Protein AF-A0A075FQ45-F1 (afdb_monomer_lite)

Radius of gyration: 20.82 Å; chains: 1; bounding box: 44×38×54 Å

InterPro domains:
  IPR035985 Ubiquitin-activating enzyme-like [SSF69572] (4-114)

Organism: NCBI:txid1455914

Foldseek 3Di:
DCPPDDVVPDDFCQGPNDDVVVCVVVVVLVVVQVVCVVVPHHRPCNQWDWDADPVVRDTDIDGHDDDQLDCPPHVNPDDPDPDDQKDKDWDSDAPVNWIKIKIDGPDFDADPPVQLVVLCVVVVWDWPDDDPQWTWIDDPQWIWIAGRRLIIMITRDPDPVSRVVNSCSSSVHD

pLDDT: mean 87.6, std 10.04, range [47.09, 97.94]

Secondary structure (DSSP, 8-state):
--TT--GGGSPPHHHH---HHHHHHHHHHHHHHHHHHHTTPPPTTTTEEEEEETTTTEEEEEE----TT-TTTSSPPPP-----SEEEEEEEEEETTEEEEEEEESS-----HHHHHHHHHHTTPEEEEEETTEEEEE-SS-EEEEETTS-EEEES-SSHHHHHHHHHHHHT--

Sequence (174 aa):
MFPALDEDLMPTCSLEGVHPSILSVVGGIEVHEAVDILIGKTPKSSEKFLSIDLENLEFSSVRTFKQDECSVCGTGKKNEVPKQELILEELCGRNKGKRTFSITPTYNVELNVDTVTSVAKEKGFLVENQGDLGLSMRTNDLSVSFMKRGSAVVVGPKDESEAISLYKTLLSVS

Structure (mmCIF, N/CA/C/O backbone):
data_AF-A0A075FQ45-F1
#
_entry.id   AF-A0A075FQ45-F1
#
loop_
_atom_site.group_PDB
_atom_site.id
_atom_site.type_symbol
_atom_site.label_atom_id
_atom_site.label_alt_id
_atom_site.label_comp_id
_atom_site.label_asym_id
_atom_site.label_entity_id
_atom_site.label_seq_id
_atom_site.pdbx_PDB_ins_code
_atom_site.Cartn_x
_atom_site.Cartn_y
_atom_site.Cartn_z
_atom_site.occupancy
_atom_site.B_iso_or_equiv
_atom_site.auth_seq_id
_atom_site.auth_comp_id
_atom_site.auth_asym_id
_atom_site.auth_atom_id
_atom_site.pdbx_PDB_model_num
ATOM 1 N N . MET A 1 1 ? -3.634 16.409 13.478 1.00 56.47 1 MET A N 1
ATOM 2 C CA . MET A 1 1 ? -3.046 15.589 14.557 1.00 56.47 1 MET A CA 1
ATOM 3 C C . MET A 1 1 ? -1.654 15.252 14.051 1.00 56.47 1 MET A C 1
ATOM 5 O O . MET A 1 1 ? -1.592 14.545 13.065 1.00 56.47 1 MET A O 1
ATOM 9 N N . PHE A 1 2 ? -0.609 15.895 14.588 1.00 60.81 2 PHE A N 1
ATOM 10 C CA . PHE A 1 2 ? 0.764 15.989 14.036 1.00 60.81 2 PHE A CA 1
ATOM 11 C C . PHE A 1 2 ? 0.994 16.979 12.867 1.00 60.81 2 PHE A C 1
ATOM 13 O O . PHE A 1 2 ? 1.300 16.586 11.749 1.00 60.81 2 PHE A O 1
ATOM 20 N N . PRO A 1 3 ? 0.879 18.295 13.110 1.00 53.03 3 PRO A N 1
ATOM 21 C CA . PRO A 1 3 ? 1.051 19.324 12.076 1.00 53.03 3 PRO A CA 1
ATOM 22 C C . PRO A 1 3 ? 2.501 19.542 11.594 1.00 53.03 3 PRO A C 1
ATOM 24 O O . PRO A 1 3 ? 2.708 20.342 10.691 1.00 53.03 3 PRO A O 1
ATOM 27 N N . ALA A 1 4 ? 3.488 18.878 12.202 1.00 65.50 4 ALA A N 1
ATOM 28 C CA . ALA A 1 4 ? 4.916 19.044 11.909 1.00 65.50 4 ALA A CA 1
ATOM 29 C C . ALA A 1 4 ? 5.627 17.708 11.621 1.00 65.50 4 ALA A C 1
ATOM 31 O O . ALA A 1 4 ? 6.846 17.626 11.745 1.00 65.50 4 ALA A O 1
ATOM 32 N N . LEU A 1 5 ? 4.869 16.650 11.304 1.00 64.56 5 LEU A N 1
ATOM 33 C CA . LEU A 1 5 ? 5.461 15.402 10.830 1.00 64.56 5 LEU A CA 1
ATOM 34 C C . LEU A 1 5 ? 5.960 15.611 9.403 1.00 64.56 5 LEU A C 1
ATOM 36 O O . LEU A 1 5 ? 5.172 15.894 8.504 1.00 64.56 5 LEU A O 1
ATOM 40 N N . ASP A 1 6 ? 7.267 15.480 9.238 1.00 71.25 6 ASP A N 1
ATOM 41 C CA . ASP A 1 6 ? 7.916 15.359 7.943 1.00 71.25 6 ASP A CA 1
ATOM 42 C C . ASP A 1 6 ? 8.141 13.867 7.686 1.00 71.25 6 ASP A C 1
ATOM 44 O O . ASP A 1 6 ? 8.931 13.224 8.385 1.00 71.25 6 ASP A O 1
ATOM 48 N N . GLU A 1 7 ? 7.385 13.298 6.746 1.00 64.31 7 GLU A N 1
ATOM 49 C CA . GLU A 1 7 ? 7.463 11.867 6.443 1.00 64.31 7 GLU A CA 1
ATOM 50 C C . GLU A 1 7 ? 8.841 11.459 5.917 1.00 64.31 7 GLU A C 1
ATOM 52 O O . GLU A 1 7 ? 9.278 10.338 6.182 1.00 64.31 7 GLU A O 1
ATOM 57 N N . ASP A 1 8 ? 9.570 12.378 5.275 1.00 66.38 8 ASP A N 1
ATOM 58 C CA . ASP A 1 8 ? 10.906 12.111 4.737 1.00 66.38 8 ASP A CA 1
ATOM 59 C C . ASP A 1 8 ? 11.958 11.940 5.844 1.00 66.38 8 ASP A C 1
ATOM 61 O O . ASP A 1 8 ? 13.003 11.318 5.633 1.00 66.38 8 ASP A O 1
ATOM 65 N N . LEU A 1 9 ? 11.685 12.470 7.042 1.00 71.00 9 LEU A N 1
ATOM 66 C CA . LEU A 1 9 ? 12.549 12.341 8.217 1.00 71.00 9 LEU A CA 1
ATOM 67 C C . LEU A 1 9 ? 12.198 11.129 9.087 1.00 71.00 9 LEU A C 1
ATOM 69 O O . LEU A 1 9 ? 12.939 10.817 10.025 1.00 71.00 9 LEU A O 1
ATOM 73 N N . MET A 1 10 ? 11.084 10.446 8.812 1.00 73.12 10 MET A N 1
ATOM 74 C CA . MET A 1 10 ? 10.675 9.295 9.606 1.00 73.12 10 MET A CA 1
ATOM 75 C C . MET A 1 10 ? 11.466 8.034 9.224 1.00 73.12 10 MET A C 1
ATOM 77 O O . MET A 1 10 ? 11.669 7.747 8.040 1.00 73.12 10 MET A O 1
ATOM 81 N N . PRO A 1 11 ? 11.887 7.219 10.208 1.00 70.38 11 PRO A N 1
ATOM 82 C CA . PRO A 1 11 ? 12.488 5.926 9.924 1.00 70.38 11 PRO A CA 1
ATOM 83 C C . PRO A 1 11 ? 11.509 5.032 9.154 1.00 70.38 11 PRO A C 1
ATOM 85 O O . PRO A 1 11 ? 10.358 4.851 9.551 1.00 70.38 11 PRO A O 1
ATOM 88 N N . THR A 1 12 ? 11.957 4.449 8.043 1.00 70.50 12 THR A N 1
ATOM 89 C CA . THR A 1 12 ? 11.101 3.552 7.254 1.00 70.50 12 THR A CA 1
ATOM 90 C C . THR A 1 12 ? 11.063 2.153 7.862 1.00 70.50 12 THR A C 1
ATOM 92 O O . THR A 1 12 ? 12.053 1.677 8.422 1.00 70.50 12 THR A O 1
ATOM 95 N N . CYS A 1 13 ? 9.964 1.427 7.641 1.00 69.75 13 CYS A N 1
ATOM 96 C CA . CYS A 1 13 ? 9.867 0.008 8.001 1.00 69.75 13 CYS A CA 1
ATOM 97 C C . CYS A 1 13 ? 10.969 -0.857 7.357 1.00 69.75 13 CYS A C 1
ATOM 99 O O . CYS A 1 13 ? 11.288 -1.927 7.866 1.00 69.75 13 CYS A O 1
ATOM 101 N N . SER A 1 14 ? 11.578 -0.401 6.255 1.00 65.00 14 SER A N 1
ATOM 102 C CA . SER A 1 14 ? 12.706 -1.088 5.617 1.00 65.00 14 SER A CA 1
ATOM 103 C C . SER A 1 14 ? 14.037 -0.935 6.368 1.00 65.00 14 SER A C 1
ATOM 105 O O . SER A 1 14 ? 14.939 -1.739 6.144 1.00 65.00 14 SER A O 1
ATOM 107 N N . LEU A 1 15 ? 14.151 0.067 7.249 1.00 69.50 15 LEU A N 1
ATOM 108 C CA . LEU A 1 15 ? 15.323 0.316 8.095 1.00 69.50 15 LEU A CA 1
ATOM 109 C C . LEU A 1 15 ? 15.125 -0.240 9.510 1.00 69.50 15 LEU A C 1
ATOM 111 O O . LEU A 1 15 ? 15.953 -1.017 9.973 1.00 69.50 15 LEU A O 1
ATOM 115 N N . GLU A 1 16 ? 14.016 0.114 10.162 1.00 79.50 16 GLU A N 1
ATOM 116 C CA . GLU A 1 16 ? 13.756 -0.238 11.572 1.00 79.50 16 GLU A CA 1
ATOM 117 C C . GLU A 1 16 ? 12.986 -1.558 11.740 1.00 79.50 16 GLU A C 1
ATOM 119 O O . GLU A 1 16 ? 12.925 -2.130 12.828 1.00 79.50 16 GLU A O 1
ATOM 124 N N . GLY A 1 17 ? 12.389 -2.073 10.661 1.00 78.38 17 GLY A N 1
ATOM 125 C CA . GLY A 1 17 ? 11.485 -3.216 10.723 1.00 78.38 17 GLY A CA 1
ATOM 126 C C . GLY A 1 17 ? 10.110 -2.864 11.298 1.00 78.38 17 GLY A C 1
ATOM 127 O O . GLY A 1 17 ? 9.755 -1.705 11.501 1.00 78.38 17 GLY A O 1
ATOM 128 N N . VAL A 1 18 ? 9.300 -3.897 11.529 1.00 84.38 18 VAL A N 1
ATOM 129 C CA . VAL A 1 18 ? 8.000 -3.799 12.209 1.00 84.38 18 VAL A CA 1
ATOM 130 C C . VAL A 1 18 ? 7.986 -4.841 13.315 1.00 84.38 18 VAL A C 1
ATOM 132 O O . VAL A 1 18 ? 8.308 -6.004 13.064 1.00 84.38 18 VAL A O 1
ATOM 135 N N . HIS A 1 19 ? 7.601 -4.450 14.531 1.00 88.94 19 HIS A N 1
ATOM 136 C CA . HIS A 1 19 ? 7.525 -5.385 15.649 1.00 88.94 19 HIS A CA 1
ATOM 137 C C . HIS A 1 19 ? 6.432 -6.443 15.387 1.00 88.94 19 HIS A C 1
ATOM 139 O O . HIS A 1 19 ? 5.255 -6.086 15.356 1.00 88.94 19 HIS A O 1
ATOM 145 N N . PRO A 1 20 ? 6.749 -7.746 15.238 1.00 89.56 20 PRO A N 1
ATOM 146 C CA . PRO A 1 20 ? 5.787 -8.729 14.721 1.00 89.56 20 PRO A CA 1
ATOM 147 C C . PRO A 1 20 ? 4.497 -8.874 15.539 1.00 89.56 20 PRO A C 1
ATOM 149 O O . PRO A 1 20 ? 3.448 -9.199 14.983 1.00 89.56 20 PRO A O 1
ATOM 152 N N . SER A 1 21 ? 4.541 -8.611 16.851 1.00 92.12 21 SER A N 1
ATOM 153 C CA . SER A 1 21 ? 3.346 -8.703 17.701 1.00 92.12 21 SER A CA 1
ATOM 154 C C . SER A 1 21 ? 2.269 -7.677 17.340 1.00 92.12 21 SER A C 1
ATOM 156 O O . SER A 1 21 ? 1.088 -7.996 17.489 1.00 92.12 21 SER A O 1
ATOM 158 N N . ILE A 1 22 ? 2.634 -6.490 16.821 1.00 92.81 22 ILE A N 1
ATOM 159 C CA . ILE A 1 22 ? 1.648 -5.443 16.508 1.00 92.81 22 ILE A CA 1
ATOM 160 C C . ILE A 1 22 ? 0.661 -5.922 15.448 1.00 92.81 22 ILE A C 1
ATOM 162 O O . ILE A 1 22 ? -0.525 -5.627 15.537 1.00 92.81 22 ILE A O 1
ATOM 166 N N . LEU A 1 23 ? 1.132 -6.741 14.502 1.00 90.81 23 LEU A N 1
ATOM 167 C CA . LEU A 1 23 ? 0.315 -7.287 13.423 1.00 90.81 23 LEU A CA 1
ATOM 168 C C . LEU A 1 23 ? -0.809 -8.172 13.969 1.00 90.81 23 LEU A C 1
ATOM 170 O O . LEU A 1 23 ? -1.951 -8.069 13.532 1.00 90.81 23 LEU A O 1
ATOM 174 N N . SER A 1 24 ? -0.495 -9.019 14.954 1.00 94.31 24 SER A N 1
ATOM 175 C CA . SER A 1 24 ? -1.487 -9.909 15.570 1.00 94.31 24 SER A CA 1
ATOM 176 C C . SER A 1 24 ? -2.461 -9.147 16.468 1.00 94.31 24 SER A C 1
ATOM 178 O O . SER A 1 24 ? -3.650 -9.457 16.482 1.00 94.31 24 SER A O 1
ATOM 180 N N . VAL A 1 25 ? -1.971 -8.139 17.197 1.00 94.69 25 VAL A N 1
ATOM 181 C CA . VAL A 1 25 ? -2.801 -7.298 18.073 1.00 94.69 25 VAL A CA 1
ATOM 182 C C . VAL A 1 25 ? -3.787 -6.470 17.251 1.00 94.69 25 VAL A C 1
ATOM 184 O O . VAL A 1 25 ? -4.990 -6.544 17.493 1.00 94.69 25 VAL A O 1
ATOM 187 N N . VAL A 1 26 ? -3.295 -5.723 16.259 1.00 95.19 26 VAL A N 1
ATOM 188 C CA . VAL A 1 26 ? -4.128 -4.873 15.396 1.00 95.19 26 VAL A CA 1
ATOM 189 C C . VAL A 1 26 ? -5.093 -5.728 14.581 1.00 95.19 26 VAL A C 1
ATOM 191 O O . VAL A 1 26 ? -6.296 -5.487 14.632 1.00 95.19 26 VAL A O 1
ATOM 194 N N . GLY A 1 27 ? -4.605 -6.792 13.933 1.00 96.19 27 GLY A N 1
ATOM 195 C CA . GLY A 1 27 ? -5.458 -7.674 13.136 1.00 96.19 27 GLY A CA 1
ATOM 196 C C . GLY A 1 27 ? -6.565 -8.342 13.959 1.00 96.19 27 GLY A C 1
ATOM 197 O O . GLY A 1 27 ? -7.704 -8.436 13.508 1.00 96.19 27 GLY A O 1
ATOM 198 N N . GLY A 1 28 ? -6.278 -8.757 15.198 1.00 96.75 28 GLY A N 1
ATOM 199 C CA . GLY A 1 28 ? -7.296 -9.304 16.099 1.00 96.75 28 GLY A CA 1
ATOM 200 C C . GLY A 1 28 ? -8.386 -8.289 16.466 1.00 96.75 28 GLY A C 1
ATOM 201 O O . GLY A 1 28 ? -9.567 -8.643 16.506 1.00 96.75 28 GLY A O 1
ATOM 202 N N . ILE A 1 29 ? -8.007 -7.028 16.696 1.00 95.44 29 ILE A N 1
ATOM 203 C CA . ILE A 1 29 ? -8.947 -5.935 16.985 1.00 95.44 29 ILE A CA 1
ATOM 204 C C . ILE A 1 29 ? -9.813 -5.636 15.758 1.00 95.44 29 ILE A C 1
ATOM 206 O O . ILE A 1 29 ? -11.035 -5.588 15.881 1.00 95.44 29 ILE A O 1
ATOM 210 N N . GLU A 1 30 ? -9.214 -5.505 14.574 1.00 95.94 30 GLU A N 1
ATOM 211 C CA . GLU A 1 30 ? -9.941 -5.250 13.323 1.00 95.94 30 GLU A CA 1
ATOM 212 C C . GLU A 1 30 ? -10.950 -6.361 13.010 1.00 95.94 30 GLU A C 1
ATOM 214 O O . GLU A 1 30 ? -12.096 -6.075 12.660 1.00 95.94 30 G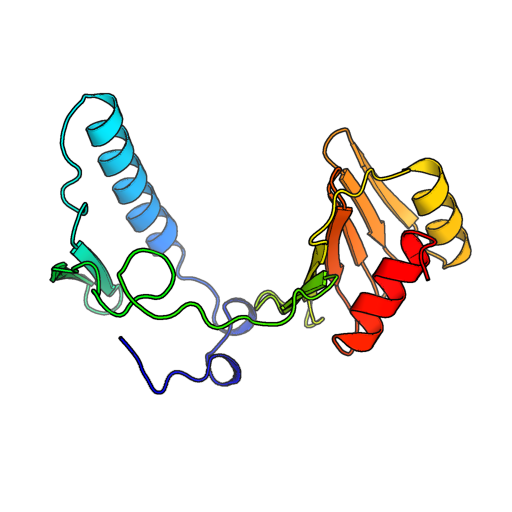LU A O 1
ATOM 219 N N . VAL A 1 31 ? -10.567 -7.629 13.203 1.00 97.56 31 VAL A N 1
ATOM 220 C CA . VAL A 1 31 ? -11.477 -8.773 13.037 1.00 97.56 31 VAL A CA 1
ATOM 221 C C . VAL A 1 31 ? -12.644 -8.696 14.021 1.00 97.56 31 VAL A C 1
ATOM 223 O O . VAL A 1 31 ? -13.785 -8.930 13.625 1.00 97.56 31 VAL A O 1
ATOM 226 N N . HIS A 1 32 ? -12.395 -8.355 15.287 1.00 96.31 32 HIS A N 1
ATOM 227 C CA . HIS A 1 32 ? -13.463 -8.218 16.280 1.00 96.31 32 HIS A CA 1
ATOM 228 C C . HIS A 1 32 ? -14.464 -7.120 15.902 1.00 96.31 32 HIS A C 1
ATOM 230 O O . HIS A 1 32 ? -15.671 -7.358 15.919 1.00 96.31 32 HIS A O 1
ATOM 236 N N . GLU A 1 33 ? -13.969 -5.946 15.508 1.00 95.62 33 GLU A N 1
ATOM 237 C CA . GLU A 1 33 ? -14.810 -4.814 15.113 1.00 95.62 33 GLU A CA 1
ATOM 238 C C . GLU A 1 33 ? -15.588 -5.122 13.820 1.00 95.62 33 GLU A C 1
ATOM 240 O O . GLU A 1 33 ? -16.771 -4.800 13.720 1.00 95.62 33 GLU A O 1
ATOM 245 N N . ALA A 1 34 ? -14.974 -5.823 12.860 1.00 96.75 34 ALA A N 1
ATOM 246 C CA . ALA A 1 34 ? -15.655 -6.294 11.654 1.00 96.75 34 ALA A CA 1
ATOM 247 C C . ALA A 1 34 ? -16.777 -7.296 11.975 1.00 96.75 34 ALA A C 1
ATOM 249 O O . ALA A 1 34 ? -17.869 -7.202 11.413 1.00 96.75 34 ALA A O 1
ATOM 250 N N . VAL A 1 35 ? -16.544 -8.232 12.902 1.00 97.44 35 VAL A N 1
ATOM 251 C CA . VAL A 1 35 ? -17.582 -9.160 13.376 1.00 97.44 35 VAL A CA 1
ATOM 252 C C . VAL A 1 35 ? -18.729 -8.401 14.034 1.00 97.44 35 VAL A C 1
ATOM 254 O O . VAL A 1 35 ? -19.882 -8.728 13.754 1.00 97.44 35 VAL A O 1
ATOM 257 N N . ASP A 1 36 ? -18.441 -7.383 14.850 1.00 97.00 36 ASP A N 1
ATOM 258 C CA . ASP A 1 36 ? -19.472 -6.546 15.468 1.00 97.00 36 ASP A CA 1
ATOM 259 C C . ASP A 1 36 ? -20.371 -5.894 14.401 1.00 97.00 36 ASP A C 1
ATOM 261 O O . ASP A 1 36 ? -21.594 -6.006 14.506 1.00 97.00 36 ASP A O 1
ATOM 265 N N . ILE A 1 37 ? -19.802 -5.348 13.317 1.00 97.00 37 ILE A N 1
ATOM 266 C CA . ILE A 1 37 ? -20.584 -4.820 12.179 1.00 97.00 37 ILE A CA 1
ATOM 267 C C . ILE A 1 37 ? -21.493 -5.903 11.585 1.00 97.00 37 ILE A C 1
ATOM 269 O O . ILE A 1 37 ? -22.687 -5.673 11.382 1.00 97.00 37 ILE A O 1
ATOM 273 N N . LEU A 1 38 ? -20.944 -7.090 11.311 1.00 97.81 38 LEU A N 1
ATOM 274 C CA . LEU A 1 38 ? -21.669 -8.176 10.641 1.00 97.81 38 LEU A CA 1
ATOM 275 C C . LEU A 1 38 ? -22.863 -8.691 11.450 1.00 97.81 38 LEU A C 1
ATOM 277 O O . LEU A 1 38 ? -23.861 -9.112 10.867 1.00 97.81 38 LEU A O 1
ATOM 281 N N . ILE A 1 39 ? -22.783 -8.642 12.780 1.00 97.94 39 ILE A N 1
ATOM 282 C CA . ILE A 1 39 ? -23.871 -9.060 13.675 1.00 97.94 39 ILE A CA 1
ATOM 283 C C . ILE A 1 39 ? -24.773 -7.894 14.110 1.00 97.94 39 ILE A C 1
ATOM 285 O O . ILE A 1 39 ? -25.576 -8.051 15.031 1.00 97.94 39 ILE A O 1
ATOM 289 N N . GLY A 1 40 ? -24.654 -6.730 13.462 1.00 96.81 40 GLY A N 1
ATOM 290 C CA . GLY A 1 40 ? -25.499 -5.560 13.710 1.00 96.81 40 GLY A CA 1
ATOM 291 C C . GLY A 1 40 ? -25.178 -4.804 15.002 1.00 96.81 40 GLY A C 1
ATOM 292 O O . GLY A 1 40 ? -26.024 -4.064 15.503 1.00 96.81 40 GLY A O 1
ATOM 293 N N . LYS A 1 41 ? -23.980 -4.989 15.562 1.00 96.81 41 LYS A N 1
ATOM 294 C CA . LYS A 1 41 ? -23.470 -4.190 16.679 1.00 96.81 41 LYS A CA 1
ATOM 295 C C . LYS A 1 41 ? -22.674 -2.997 16.161 1.00 96.81 41 LYS A C 1
ATOM 297 O O . LYS A 1 41 ? -22.070 -3.030 15.093 1.00 96.81 41 LYS A O 1
ATOM 302 N N . THR A 1 42 ? -22.647 -1.940 16.961 1.00 93.94 42 THR A N 1
ATOM 303 C CA . THR A 1 42 ? -21.795 -0.781 16.696 1.00 93.94 42 THR A CA 1
ATOM 304 C C . THR A 1 42 ? -20.359 -1.084 17.138 1.00 93.94 42 THR A C 1
ATOM 306 O O . THR A 1 42 ? -20.176 -1.433 18.309 1.00 93.94 42 THR A O 1
ATOM 309 N N . PRO A 1 43 ? -19.351 -0.912 16.262 1.00 92.75 43 PRO A N 1
ATOM 310 C CA . PRO A 1 43 ? -17.940 -1.038 16.626 1.00 92.75 43 PRO A CA 1
ATOM 311 C C . PRO A 1 43 ? -17.581 -0.129 17.804 1.00 92.75 43 PRO A C 1
ATOM 313 O O . PRO A 1 43 ? -17.981 1.037 17.847 1.00 92.75 43 PRO A O 1
ATOM 316 N N . LYS A 1 44 ? -16.793 -0.625 18.761 1.00 88.75 44 LYS A N 1
ATOM 317 C CA . LYS A 1 44 ? -16.377 0.159 19.940 1.00 88.75 44 LYS A CA 1
ATOM 318 C C . LYS A 1 44 ? -15.455 1.321 19.571 1.00 88.75 44 LYS A C 1
ATOM 320 O O . LYS A 1 44 ? -15.311 2.264 20.364 1.00 88.75 44 LYS A O 1
ATOM 325 N N . SER A 1 45 ? -14.832 1.227 18.399 1.00 86.50 45 SER A N 1
ATOM 326 C CA . SER A 1 45 ? -13.897 2.184 17.814 1.00 86.50 45 SER A CA 1
ATOM 327 C C . SER A 1 45 ? -14.535 3.194 16.853 1.00 86.50 45 SER A C 1
ATOM 329 O O . SER A 1 45 ? -13.827 4.076 16.382 1.00 86.50 45 SER A O 1
ATOM 331 N N . SER A 1 46 ? -15.850 3.141 16.593 1.00 82.75 46 SER A N 1
ATOM 332 C CA . SER A 1 46 ? -16.512 3.876 15.491 1.00 82.75 46 SER A CA 1
ATOM 333 C C . SER A 1 46 ? -16.333 5.405 15.478 1.00 82.75 46 SER A C 1
ATOM 335 O O . SER A 1 46 ? -16.628 6.049 14.478 1.00 82.75 46 SER A O 1
ATOM 337 N N . GLU A 1 47 ? -15.856 5.995 16.573 1.00 85.19 47 GLU A N 1
ATOM 338 C CA . GLU A 1 47 ? -15.508 7.417 16.688 1.00 85.19 47 GLU A CA 1
ATOM 339 C C . GLU A 1 47 ? -14.223 7.621 17.498 1.00 85.19 47 GLU A C 1
ATOM 341 O O . GLU A 1 47 ? -14.034 8.658 18.132 1.00 85.19 47 GLU A O 1
ATOM 346 N N . LYS A 1 48 ? -13.346 6.621 17.574 1.00 91.44 48 LYS A N 1
ATOM 347 C CA . LYS A 1 48 ? -12.159 6.672 18.426 1.00 91.44 48 LYS A CA 1
ATOM 348 C C . LYS A 1 48 ? -10.909 6.412 17.611 1.00 91.44 48 LYS A C 1
ATOM 350 O O . LYS A 1 48 ? -10.812 5.415 16.908 1.00 91.44 48 LYS A O 1
ATOM 355 N N . PHE A 1 49 ? -9.928 7.280 17.792 1.00 91.75 49 PHE A N 1
ATOM 356 C CA . PHE A 1 49 ? -8.552 6.975 17.455 1.00 91.75 49 PHE A CA 1
ATOM 357 C C . PHE A 1 49 ? -7.978 6.105 18.574 1.00 91.75 49 PHE A C 1
ATOM 359 O O . PHE A 1 49 ? -7.954 6.543 19.725 1.00 91.75 49 PHE A O 1
ATOM 366 N N . LEU A 1 50 ? -7.577 4.877 18.247 1.00 93.19 50 LEU A N 1
ATOM 367 C CA . LEU A 1 50 ? -6.911 3.952 19.162 1.00 93.19 50 LEU A CA 1
ATOM 368 C C . LEU A 1 50 ? -5.398 4.035 18.936 1.00 93.19 50 LEU A C 1
ATOM 370 O O . LEU A 1 50 ? -4.926 3.767 17.835 1.00 93.19 50 LEU A O 1
ATOM 374 N N . SER A 1 51 ? -4.656 4.378 19.985 1.00 93.31 51 SER A N 1
ATOM 375 C CA . SER A 1 51 ? -3.197 4.321 20.020 1.00 93.31 51 SER A CA 1
ATOM 376 C C . SER A 1 51 ? -2.761 3.095 20.811 1.00 93.31 51 SER A C 1
ATOM 378 O O . SER A 1 51 ? -3.268 2.847 21.908 1.00 93.31 51 SER A O 1
ATOM 380 N N . ILE A 1 52 ? -1.822 2.336 20.251 1.00 94.25 52 ILE A N 1
ATOM 381 C CA . ILE A 1 52 ? -1.249 1.140 20.871 1.00 94.25 52 ILE A CA 1
ATOM 382 C C . ILE A 1 52 ? 0.249 1.374 21.014 1.00 94.25 52 ILE A C 1
ATOM 384 O O . ILE A 1 52 ? 0.963 1.459 20.016 1.00 94.25 52 ILE A O 1
ATOM 388 N N . ASP A 1 53 ? 0.705 1.472 22.254 1.00 92.81 53 ASP A N 1
ATOM 389 C CA . ASP A 1 53 ? 2.113 1.590 22.608 1.00 92.81 53 ASP A CA 1
ATOM 390 C C . ASP A 1 53 ? 2.605 0.230 23.116 1.00 92.81 53 ASP A C 1
ATOM 392 O O . ASP A 1 53 ? 2.190 -0.250 24.172 1.00 92.81 53 ASP A O 1
ATOM 396 N N . LEU A 1 54 ? 3.478 -0.417 22.341 1.00 91.75 54 LEU A N 1
ATOM 397 C CA . LEU A 1 54 ? 4.052 -1.710 22.712 1.00 91.75 54 LEU A CA 1
ATOM 398 C C . LEU A 1 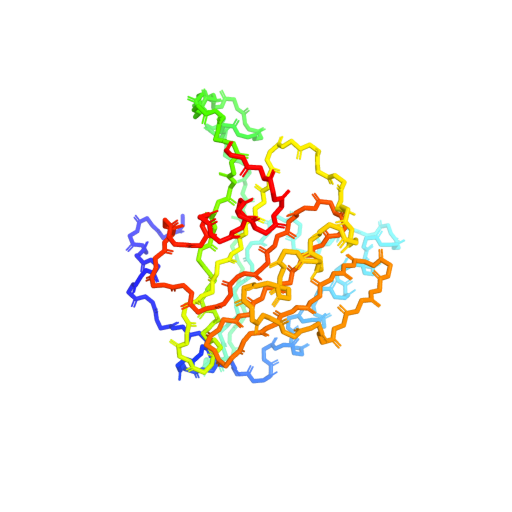54 ? 5.199 -1.607 23.718 1.00 91.75 54 LEU A C 1
ATOM 400 O O . LEU A 1 54 ? 5.472 -2.595 24.395 1.00 91.75 54 LEU A O 1
ATOM 404 N N . GLU A 1 55 ? 5.869 -0.459 23.811 1.00 90.81 55 GLU A N 1
ATOM 405 C CA . GLU A 1 55 ? 6.962 -0.248 24.761 1.00 90.81 55 GLU A CA 1
ATOM 406 C C . GLU A 1 55 ? 6.408 -0.191 26.186 1.00 90.81 55 GLU A C 1
ATOM 408 O O . GLU A 1 55 ? 6.904 -0.878 27.080 1.00 90.81 55 GLU A O 1
ATOM 413 N N . ASN A 1 56 ? 5.313 0.550 26.369 1.00 94.81 56 ASN A N 1
ATOM 414 C CA . ASN A 1 56 ? 4.651 0.716 27.665 1.00 94.81 56 ASN A CA 1
ATOM 415 C C . ASN A 1 56 ? 3.462 -0.237 27.885 1.00 94.81 56 ASN A C 1
ATOM 417 O O . ASN A 1 56 ? 2.857 -0.226 28.957 1.00 94.81 56 ASN A O 1
ATOM 421 N N . LEU A 1 57 ? 3.133 -1.073 26.892 1.00 92.69 57 LEU A N 1
ATOM 422 C CA . LEU A 1 57 ? 1.951 -1.948 26.881 1.00 92.69 57 LEU A CA 1
ATOM 423 C C . LEU A 1 57 ? 0.642 -1.177 27.132 1.00 92.69 57 LEU A C 1
ATOM 425 O O . LEU A 1 57 ? -0.259 -1.653 27.829 1.00 92.69 57 LEU A O 1
ATOM 429 N N . GLU A 1 58 ? 0.533 0.018 26.555 1.00 95.62 58 GLU A N 1
ATOM 430 C CA . GLU A 1 58 ? -0.590 0.926 26.763 1.00 95.62 58 GLU A CA 1
ATOM 431 C C . GLU A 1 58 ? -1.542 0.942 25.562 1.00 95.62 58 GLU A C 1
ATOM 433 O O . GLU A 1 58 ? -1.138 1.032 24.403 1.00 95.62 58 GLU A O 1
ATOM 438 N N . PHE A 1 59 ? -2.841 0.901 25.864 1.00 95.00 59 PHE A N 1
ATOM 439 C CA . PHE A 1 59 ? -3.920 1.112 24.906 1.00 95.00 59 PHE A CA 1
ATOM 440 C C . PHE A 1 59 ? -4.667 2.373 25.320 1.00 95.00 59 PHE A C 1
ATOM 442 O O . PHE A 1 59 ? -5.390 2.374 26.320 1.00 95.00 59 PHE A O 1
ATOM 449 N N . SER A 1 60 ? -4.518 3.441 24.546 1.00 94.00 60 SER A N 1
ATOM 450 C CA . SER A 1 60 ? -5.195 4.709 24.803 1.00 94.00 60 SER A CA 1
ATOM 451 C C . SER A 1 60 ? -6.117 5.060 23.644 1.00 94.00 60 SER A C 1
ATOM 453 O O . SER A 1 60 ? -5.893 4.677 22.497 1.00 94.00 60 SER A O 1
ATOM 455 N N . SER A 1 61 ? -7.214 5.757 23.935 1.00 93.44 61 SER A N 1
ATOM 456 C CA . SER A 1 61 ? -8.153 6.162 22.892 1.00 93.44 61 SER A CA 1
ATOM 457 C C . SER A 1 61 ? -8.601 7.597 23.069 1.00 93.44 61 SER A C 1
ATOM 459 O O . SER A 1 61 ? -8.869 8.043 24.185 1.00 93.44 61 SER A O 1
ATOM 461 N N . VAL A 1 62 ? -8.709 8.306 21.953 1.00 93.50 62 VAL A N 1
ATOM 462 C CA . VAL A 1 62 ? -9.212 9.677 21.901 1.00 93.50 62 VAL A CA 1
ATOM 463 C C . VAL A 1 62 ? -10.418 9.702 20.983 1.00 93.50 62 VAL A C 1
ATOM 465 O O . VAL A 1 62 ? -10.401 9.123 19.897 1.00 93.50 62 VAL A O 1
ATOM 468 N N . ARG A 1 63 ? -11.488 10.371 21.416 1.00 92.25 63 ARG A N 1
ATOM 469 C CA . ARG A 1 63 ? -12.664 10.549 20.569 1.00 92.25 63 ARG A CA 1
ATOM 470 C C . ARG A 1 63 ? -12.319 11.474 19.404 1.00 92.25 63 ARG A C 1
ATOM 472 O O . ARG A 1 63 ? -1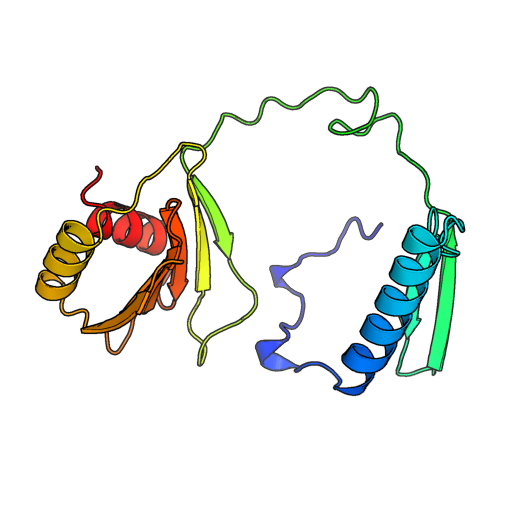1.711 12.524 19.588 1.00 92.25 63 ARG A O 1
ATOM 479 N N . THR A 1 64 ? -12.721 11.063 18.216 1.00 89.62 64 THR A N 1
ATOM 480 C CA . THR A 1 64 ? -12.555 11.787 16.961 1.00 89.62 64 THR A CA 1
ATOM 481 C C . THR A 1 64 ? -13.913 12.235 16.462 1.00 89.62 64 THR A C 1
ATOM 483 O O . THR A 1 64 ? -14.940 11.620 16.749 1.00 89.62 64 THR A O 1
ATOM 486 N N . PHE A 1 65 ? -13.911 13.336 15.726 1.00 88.81 65 PHE A N 1
ATOM 487 C CA . PHE A 1 65 ? -15.116 13.936 15.187 1.00 88.81 65 PHE A CA 1
ATOM 488 C C . PHE A 1 65 ? -14.837 14.357 13.757 1.00 88.81 65 PHE A C 1
ATOM 490 O O . PHE A 1 65 ? -13.702 14.665 13.383 1.00 88.81 65 PHE A O 1
ATOM 497 N N . LYS A 1 66 ? -15.897 14.388 12.962 1.00 88.94 66 LYS A N 1
ATOM 498 C CA . LYS A 1 66 ? -15.852 14.983 11.638 1.00 88.94 66 LYS A CA 1
ATOM 499 C C . LYS A 1 66 ? -15.532 16.475 11.767 1.00 88.94 66 LYS A C 1
ATOM 501 O O . LYS A 1 66 ? -16.186 17.170 12.536 1.00 88.94 66 LYS A O 1
ATOM 506 N N . GLN A 1 67 ? -14.567 16.951 10.986 1.00 89.19 67 GLN A N 1
ATOM 507 C CA . GLN A 1 67 ? -14.235 18.370 10.915 1.00 89.19 67 GLN A CA 1
ATOM 508 C C . GLN A 1 67 ? -15.130 19.072 9.889 1.00 89.19 67 GLN A C 1
ATOM 510 O O . GLN A 1 67 ? -15.158 18.675 8.718 1.00 89.19 67 GLN A O 1
ATOM 515 N N . ASP A 1 68 ? -15.835 20.126 10.302 1.00 91.69 68 ASP A N 1
ATOM 516 C CA . ASP A 1 68 ? -16.775 20.839 9.430 1.00 91.69 68 ASP A CA 1
ATOM 517 C C . ASP A 1 68 ? -16.074 21.563 8.280 1.00 91.69 68 ASP A C 1
ATOM 519 O O . ASP A 1 68 ? -16.625 21.634 7.183 1.00 91.69 68 ASP A O 1
ATOM 523 N N . GLU A 1 69 ? -14.835 22.018 8.464 1.00 90.56 69 GLU A N 1
ATOM 524 C CA . GLU A 1 69 ? -14.030 22.630 7.402 1.00 90.56 69 GLU A CA 1
ATOM 525 C C . GLU A 1 69 ? -13.337 21.605 6.483 1.00 90.56 69 GLU A C 1
ATOM 527 O O . GLU A 1 69 ? -12.580 21.993 5.592 1.00 90.56 69 GLU A O 1
ATOM 532 N N . CYS A 1 70 ? -13.570 20.296 6.653 1.00 86.06 70 CYS A N 1
ATOM 533 C CA . CYS A 1 70 ? -13.012 19.282 5.756 1.00 86.06 70 CYS A CA 1
ATOM 534 C C . CYS A 1 70 ? -13.584 19.437 4.335 1.00 86.06 70 CYS A C 1
ATOM 536 O O . CYS A 1 70 ? -14.799 19.429 4.145 1.00 86.06 70 CYS A O 1
ATOM 538 N N . SER A 1 71 ? -12.716 19.509 3.324 1.00 87.62 71 SER A N 1
ATOM 539 C CA . SER A 1 71 ? -13.095 19.642 1.907 1.00 87.62 71 SER A CA 1
ATOM 540 C C . SER A 1 71 ? -13.696 18.373 1.284 1.00 87.62 71 SER A C 1
ATOM 542 O O . SER A 1 71 ? -14.274 18.431 0.196 1.00 87.62 71 SER A O 1
ATOM 544 N N . VAL A 1 72 ? -13.552 17.222 1.951 1.00 87.62 72 VAL A N 1
ATOM 545 C CA . VAL A 1 72 ? -14.011 15.913 1.459 1.00 87.62 72 VAL A CA 1
ATOM 546 C C . VAL A 1 72 ? -15.379 15.557 2.029 1.00 87.62 72 VAL A C 1
ATOM 548 O O . VAL A 1 72 ? -16.309 15.300 1.269 1.00 87.62 72 VAL A O 1
ATOM 551 N N . CYS A 1 73 ? -15.511 15.536 3.358 1.00 86.31 73 CYS A N 1
ATOM 552 C CA . CYS A 1 73 ? -16.747 15.124 4.020 1.00 86.31 73 CYS A CA 1
ATOM 553 C C . CYS A 1 73 ? -17.517 16.287 4.664 1.00 86.31 73 CYS A C 1
ATOM 555 O O . CYS A 1 73 ? -18.694 16.103 4.968 1.00 86.31 73 CYS A O 1
ATOM 557 N N . GLY A 1 74 ? -16.900 17.455 4.884 1.00 89.06 74 GLY A N 1
ATOM 558 C CA . GLY A 1 74 ? -17.490 18.630 5.540 1.00 89.06 74 GLY A CA 1
ATOM 559 C C . GLY A 1 74 ? -18.069 19.677 4.577 1.00 89.06 74 GLY A C 1
ATOM 560 O O . GLY A 1 74 ? -18.430 19.383 3.441 1.00 89.06 74 GLY A O 1
ATOM 561 N N . THR A 1 75 ? -18.171 20.911 5.066 1.00 91.06 75 THR A N 1
ATOM 562 C CA . THR A 1 75 ? -18.564 22.124 4.322 1.00 91.06 75 THR A CA 1
ATOM 563 C C . THR A 1 75 ? -17.364 22.920 3.796 1.00 91.06 75 THR A C 1
ATOM 565 O O . THR A 1 75 ? -17.536 23.985 3.199 1.00 91.06 75 THR A O 1
ATOM 568 N N . GLY A 1 76 ? -16.145 22.413 4.010 1.00 86.75 76 GLY A N 1
ATOM 569 C CA . GLY A 1 76 ? -14.910 23.033 3.551 1.00 86.75 76 GLY A CA 1
ATOM 570 C C . GLY A 1 76 ? -14.897 23.272 2.045 1.00 86.75 76 GLY A C 1
ATOM 571 O O . GLY A 1 76 ? -15.424 22.482 1.258 1.00 86.75 76 GLY A O 1
ATOM 572 N N . LYS A 1 77 ? -14.254 24.364 1.621 1.00 84.19 77 LYS A N 1
ATOM 573 C CA . LYS A 1 77 ? -14.069 24.637 0.194 1.00 84.19 77 LYS A CA 1
ATOM 574 C C . LYS A 1 77 ? -13.213 23.536 -0.426 1.00 84.19 77 LYS A C 1
ATOM 576 O O . LYS A 1 77 ? -12.136 23.215 0.073 1.00 84.19 77 LYS A O 1
ATOM 581 N N . LYS A 1 78 ? -13.685 22.980 -1.539 1.00 77.06 78 LYS A N 1
ATOM 582 C CA . LYS A 1 78 ? -12.871 22.092 -2.366 1.00 77.06 78 LYS A CA 1
ATOM 583 C C . LYS A 1 78 ? -11.768 22.921 -3.007 1.00 77.06 78 LYS A C 1
ATOM 585 O O . LYS A 1 78 ? -12.055 23.862 -3.740 1.00 77.06 78 LYS A O 1
ATOM 590 N N . ASN A 1 79 ? -10.521 22.571 -2.721 1.00 72.19 79 ASN A N 1
ATOM 591 C CA . ASN A 1 79 ? -9.408 23.052 -3.519 1.00 72.19 79 ASN A CA 1
ATOM 592 C C . ASN A 1 79 ? -9.466 22.294 -4.846 1.00 72.19 79 ASN A C 1
ATOM 594 O O . ASN A 1 79 ? -9.361 21.067 -4.860 1.00 72.19 79 ASN A O 1
ATOM 598 N N . GLU A 1 80 ? -9.683 23.011 -5.945 1.00 67.94 80 GLU A N 1
ATOM 599 C CA . GLU A 1 80 ? -9.515 22.454 -7.283 1.00 67.94 80 GLU A CA 1
ATOM 600 C C . GLU A 1 80 ? -8.019 22.257 -7.518 1.00 67.94 80 GLU A C 1
ATOM 602 O O . GLU A 1 80 ? -7.321 23.124 -8.037 1.00 67.94 80 GLU A O 1
ATOM 607 N N . VAL A 1 81 ? -7.501 21.115 -7.068 1.00 66.56 81 VAL A N 1
ATOM 608 C CA . VAL A 1 81 ? -6.199 20.651 -7.535 1.00 66.56 81 VAL A CA 1
ATOM 609 C C . VAL A 1 81 ? -6.398 20.279 -9.005 1.00 66.56 81 VAL A C 1
ATOM 611 O O . VAL A 1 81 ? -7.318 19.505 -9.300 1.00 66.56 81 VAL A O 1
ATOM 614 N N . PRO A 1 82 ? -5.609 20.835 -9.942 1.00 71.75 82 PRO A N 1
ATOM 615 C CA . PRO A 1 82 ? -5.706 20.444 -11.339 1.00 71.75 82 PRO A CA 1
ATOM 616 C C . PRO A 1 82 ? -5.571 18.925 -11.427 1.00 71.75 82 PRO A C 1
ATOM 618 O O . PRO A 1 82 ? -4.650 18.348 -10.849 1.00 71.75 82 PRO A O 1
ATOM 621 N N . LYS A 1 83 ? -6.522 18.274 -12.109 1.00 66.31 83 LYS A N 1
ATOM 622 C CA . LYS A 1 83 ? -6.489 16.823 -12.307 1.00 66.31 83 LYS A CA 1
ATOM 623 C C . LYS A 1 83 ? -5.171 16.460 -12.977 1.00 66.31 83 LYS A C 1
ATOM 625 O O . LYS A 1 83 ? -4.963 16.770 -14.148 1.00 66.31 83 LYS A O 1
ATOM 630 N N . GLN A 1 84 ? -4.300 15.806 -12.223 1.00 80.81 84 GLN A N 1
ATOM 631 C CA . GLN A 1 84 ? -3.101 15.205 -12.773 1.00 80.81 84 GLN A CA 1
ATOM 632 C C . GLN A 1 84 ? -3.501 13.956 -13.559 1.00 80.81 84 GLN A C 1
ATOM 634 O O . GLN A 1 84 ? -4.429 13.232 -13.191 1.00 80.81 84 GLN A O 1
ATOM 639 N N . GLU A 1 85 ? -2.816 13.722 -14.674 1.00 86.12 85 GLU A N 1
ATOM 640 C CA . GLU A 1 85 ? -3.023 12.534 -15.505 1.00 86.12 85 GLU A CA 1
ATOM 641 C C . GLU A 1 85 ? -2.717 11.245 -14.710 1.00 86.12 85 GLU A C 1
ATOM 643 O O . GLU A 1 85 ? -3.432 10.247 -14.825 1.00 86.12 85 GLU A O 1
ATOM 648 N N . LEU A 1 86 ? -1.687 11.296 -13.861 1.00 90.56 86 LEU A N 1
ATOM 649 C CA . LEU A 1 86 ? -1.209 10.201 -13.024 1.00 90.56 86 LEU A CA 1
ATOM 650 C C . LEU A 1 86 ? -1.124 10.672 -11.568 1.00 90.56 86 LEU A C 1
ATOM 652 O O . LEU A 1 86 ? -0.662 11.781 -11.309 1.00 90.56 86 LEU A O 1
ATOM 656 N N . ILE A 1 87 ? -1.540 9.819 -10.636 1.00 91.31 87 ILE A N 1
ATOM 657 C CA . ILE A 1 87 ? -1.267 9.947 -9.202 1.00 91.31 87 ILE A CA 1
ATOM 658 C C . ILE A 1 87 ? 0.002 9.143 -8.924 1.00 91.31 87 ILE A C 1
ATOM 660 O O . ILE A 1 87 ? 0.058 7.961 -9.275 1.00 91.31 87 ILE A O 1
ATOM 664 N N . LEU A 1 88 ? 1.006 9.785 -8.328 1.00 92.00 88 LEU A N 1
ATOM 665 C CA . LEU A 1 88 ? 2.294 9.178 -8.016 1.00 92.00 88 LEU A CA 1
ATOM 666 C C . LEU A 1 88 ? 2.534 9.197 -6.507 1.00 92.00 88 LEU A C 1
ATOM 668 O O . LEU A 1 88 ? 2.367 10.234 -5.872 1.00 92.00 88 LEU A O 1
ATOM 672 N N . GLU A 1 89 ? 2.944 8.061 -5.953 1.00 90.56 89 GLU A N 1
ATOM 673 C CA . GLU A 1 89 ? 3.276 7.925 -4.534 1.00 90.56 89 GLU A CA 1
ATOM 674 C C . GLU A 1 89 ? 4.585 7.141 -4.402 1.00 90.56 89 GLU A C 1
ATOM 676 O O . GLU A 1 89 ? 4.699 6.026 -4.918 1.00 90.56 89 GLU A O 1
ATOM 681 N N . GLU A 1 90 ? 5.588 7.693 -3.717 1.00 89.38 90 GLU A N 1
ATOM 682 C CA . GLU A 1 90 ? 6.768 6.914 -3.339 1.00 89.38 90 GLU A CA 1
ATOM 683 C C . GLU A 1 90 ? 6.437 6.035 -2.131 1.00 89.38 90 GLU A C 1
ATOM 685 O O . GLU A 1 90 ? 5.979 6.503 -1.093 1.00 89.38 90 GLU A O 1
ATOM 690 N N . LEU A 1 91 ? 6.671 4.732 -2.264 1.00 86.00 91 LEU A N 1
ATOM 691 C CA . LEU A 1 91 ? 6.444 3.779 -1.190 1.00 86.00 91 LEU A CA 1
ATOM 692 C C . LEU A 1 91 ? 7.665 3.736 -0.269 1.00 86.00 91 LEU A C 1
ATOM 694 O O . LEU A 1 91 ? 8.800 3.568 -0.718 1.00 86.00 91 LEU A O 1
ATOM 698 N N . CYS A 1 92 ? 7.420 3.763 1.042 1.00 74.00 92 CYS A N 1
ATOM 699 C CA . CYS A 1 92 ? 8.465 3.649 2.063 1.00 74.00 92 CYS A CA 1
ATOM 700 C C . CYS A 1 92 ? 9.208 2.293 2.032 1.00 74.00 92 CYS A C 1
ATOM 702 O O . CYS A 1 92 ? 10.323 2.170 2.543 1.00 74.00 92 CYS A O 1
ATOM 704 N N . GLY A 1 93 ? 8.610 1.269 1.411 1.00 69.56 93 GLY A N 1
ATOM 705 C CA . GLY A 1 93 ? 9.216 -0.041 1.194 1.00 69.56 93 GLY A CA 1
ATOM 706 C C . GLY A 1 93 ? 10.291 -0.012 0.104 1.00 69.56 93 GLY A C 1
ATOM 707 O O . GLY A 1 93 ? 9.988 -0.027 -1.093 1.00 69.56 93 GLY A O 1
ATOM 708 N N . ARG A 1 94 ? 11.566 -0.041 0.511 1.00 72.38 94 ARG A N 1
ATOM 709 C CA . ARG A 1 94 ? 12.706 -0.114 -0.415 1.00 72.38 94 ARG A CA 1
ATOM 710 C C . ARG A 1 94 ? 13.067 -1.561 -0.748 1.00 72.38 94 ARG A C 1
ATOM 712 O O . ARG A 1 94 ? 13.602 -2.291 0.085 1.00 72.38 94 ARG A O 1
ATOM 719 N N . ASN A 1 95 ? 12.837 -1.989 -1.988 1.00 68.38 95 ASN A N 1
ATOM 720 C CA . ASN A 1 95 ? 13.200 -3.339 -2.433 1.00 68.38 95 ASN A CA 1
ATOM 721 C C . ASN A 1 95 ? 14.725 -3.438 -2.608 1.00 68.38 95 ASN A C 1
ATOM 723 O O . ASN A 1 95 ? 15.278 -2.970 -3.605 1.00 68.38 95 ASN A O 1
ATOM 727 N N . LYS A 1 96 ? 15.415 -4.010 -1.613 1.00 75.44 96 LYS A N 1
ATOM 728 C CA . LYS A 1 96 ? 16.890 -4.067 -1.555 1.00 75.44 96 LYS A CA 1
ATOM 729 C C . LYS A 1 96 ? 17.537 -2.677 -1.712 1.00 75.44 96 LYS A C 1
ATOM 731 O O . LYS A 1 96 ? 18.513 -2.522 -2.439 1.00 75.44 96 LYS A O 1
ATOM 736 N N . GLY A 1 97 ? 16.955 -1.660 -1.070 1.00 76.88 97 GLY A N 1
ATOM 737 C CA . GLY A 1 97 ? 17.446 -0.273 -1.102 1.00 76.88 97 GLY A CA 1
ATOM 738 C C . GLY A 1 97 ? 16.976 0.567 -2.298 1.00 76.88 97 GLY A C 1
ATOM 739 O O . GLY A 1 97 ? 17.196 1.778 -2.311 1.00 76.88 97 GLY A O 1
ATOM 740 N N . LYS A 1 98 ? 16.288 -0.033 -3.276 1.00 87.00 98 LYS A N 1
ATOM 741 C CA . LYS A 1 98 ? 15.758 0.677 -4.447 1.00 87.00 98 LYS A CA 1
ATOM 742 C C . LYS A 1 98 ? 14.485 1.449 -4.103 1.00 87.00 98 LYS A C 1
ATOM 744 O O . LYS A 1 98 ? 13.649 0.935 -3.361 1.00 87.00 98 LYS A O 1
ATOM 749 N N . ARG A 1 99 ? 14.342 2.657 -4.661 1.00 89.38 99 ARG A N 1
ATOM 750 C CA . ARG A 1 99 ? 13.106 3.452 -4.576 1.00 89.38 99 ARG A CA 1
ATOM 751 C C . ARG A 1 99 ? 11.973 2.716 -5.288 1.00 89.38 99 ARG A C 1
ATOM 753 O O . ARG A 1 99 ? 12.215 2.029 -6.285 1.00 89.38 99 ARG A O 1
ATOM 760 N N . THR A 1 100 ? 10.761 2.863 -4.772 1.00 92.19 100 THR A N 1
ATOM 761 C CA . THR A 1 100 ? 9.568 2.203 -5.301 1.00 92.19 100 THR A CA 1
ATOM 762 C C . THR A 1 100 ? 8.469 3.237 -5.457 1.00 92.19 100 THR A C 1
ATOM 764 O O . THR A 1 100 ? 8.158 3.931 -4.500 1.00 92.19 100 THR A O 1
ATOM 767 N N . PHE A 1 101 ? 7.856 3.307 -6.631 1.00 94.50 101 PHE A N 1
ATOM 768 C CA . PHE A 1 101 ? 6.778 4.241 -6.929 1.00 94.50 101 PHE A CA 1
ATOM 769 C C . PHE A 1 101 ? 5.499 3.479 -7.267 1.00 94.50 101 PHE A C 1
ATOM 771 O O . PHE A 1 101 ? 5.521 2.549 -8.074 1.00 94.50 101 PHE A O 1
ATOM 778 N N . SER A 1 102 ? 4.391 3.877 -6.654 1.00 95.25 102 SER A N 1
ATOM 779 C CA . SER A 1 102 ? 3.038 3.515 -7.063 1.00 95.25 102 SER A CA 1
ATOM 780 C C . SER A 1 102 ? 2.534 4.569 -8.044 1.00 95.25 102 SER A C 1
ATOM 782 O O . SER A 1 102 ? 2.598 5.766 -7.768 1.00 95.25 102 SER A O 1
ATOM 784 N N . ILE A 1 103 ? 2.062 4.126 -9.204 1.00 96.00 103 ILE A N 1
ATOM 785 C CA . ILE A 1 103 ? 1.523 4.980 -10.262 1.00 96.00 103 ILE A CA 1
ATOM 786 C C . ILE A 1 103 ? 0.085 4.557 -10.505 1.00 96.00 103 ILE A C 1
ATOM 788 O O . ILE A 1 103 ? -0.167 3.394 -10.814 1.00 96.00 103 ILE A O 1
ATOM 792 N N . THR A 1 104 ? -0.860 5.486 -10.399 1.00 94.69 104 THR A N 1
ATOM 793 C CA . THR A 1 104 ? -2.274 5.226 -10.690 1.00 94.69 104 THR A CA 1
ATOM 794 C C . THR A 1 104 ? -2.807 6.242 -11.697 1.00 94.69 104 THR A C 1
ATOM 796 O O . THR A 1 104 ? -2.829 7.437 -11.396 1.00 94.69 104 THR A O 1
ATOM 799 N N . PRO A 1 105 ? -3.252 5.811 -12.891 1.00 92.56 105 PRO A N 1
ATOM 800 C CA . PRO A 1 105 ? -3.863 6.720 -13.851 1.00 92.56 105 PRO A CA 1
ATOM 801 C C . PRO A 1 105 ? -5.218 7.220 -13.341 1.00 92.56 105 PRO A C 1
ATOM 803 O O . PRO A 1 105 ? -5.991 6.472 -12.743 1.00 92.56 105 PRO A O 1
ATOM 806 N N . THR A 1 106 ? -5.540 8.487 -13.611 1.00 90.12 106 THR A N 1
ATOM 807 C CA . THR A 1 106 ? -6.859 9.066 -13.280 1.00 90.12 106 THR A CA 1
ATOM 808 C C . THR A 1 106 ? -7.919 8.808 -14.358 1.00 90.12 106 THR A C 1
ATOM 810 O O . THR A 1 106 ? -9.052 9.292 -14.264 1.00 90.12 106 THR A O 1
ATOM 813 N N . TYR A 1 107 ? 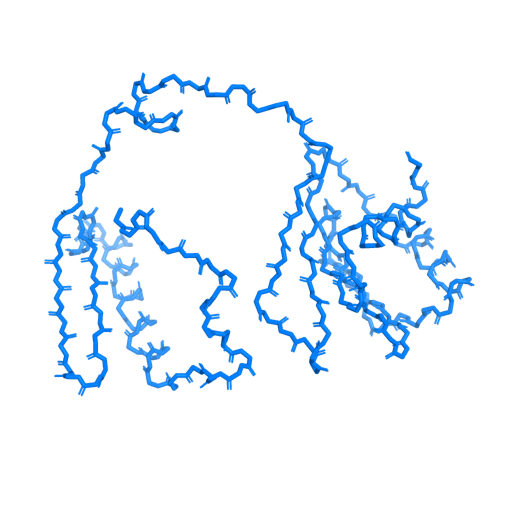-7.559 8.021 -15.372 1.00 86.38 107 TYR A N 1
ATOM 814 C CA . TYR A 1 107 ? -8.392 7.561 -16.475 1.00 86.38 107 TYR A CA 1
ATOM 815 C C . TYR A 1 107 ? -8.364 6.032 -16.566 1.00 86.38 107 TYR A C 1
ATOM 817 O O . TYR A 1 107 ? -7.477 5.372 -16.028 1.00 86.38 107 TYR A O 1
ATOM 825 N N . ASN A 1 108 ? -9.350 5.459 -17.257 1.00 85.06 108 ASN A N 1
ATOM 826 C CA . ASN A 1 108 ? -9.406 4.016 -17.459 1.00 85.06 108 ASN A CA 1
ATOM 827 C C . ASN A 1 108 ? -8.296 3.571 -18.413 1.00 85.06 108 ASN A C 1
ATOM 829 O O . ASN A 1 108 ? -8.245 4.013 -19.559 1.00 85.06 108 ASN A O 1
ATOM 833 N N . VAL A 1 109 ? -7.461 2.651 -17.944 1.00 87.50 109 VAL A N 1
ATOM 834 C CA . VAL A 1 109 ? -6.472 1.945 -18.754 1.00 87.50 109 VAL A CA 1
ATOM 835 C C . VAL A 1 109 ? -6.875 0.478 -18.808 1.00 87.50 109 VAL A C 1
ATOM 837 O O . VAL A 1 109 ? -7.057 -0.157 -17.769 1.00 87.50 109 VAL A O 1
ATOM 840 N N . GLU A 1 110 ? -7.002 -0.067 -20.013 1.00 86.12 110 GLU A N 1
ATOM 841 C CA . GLU A 1 110 ? -7.057 -1.513 -20.222 1.00 86.12 110 GLU A CA 1
ATOM 842 C C . GLU A 1 110 ? -5.680 -1.993 -20.666 1.00 86.12 110 GLU A C 1
ATOM 844 O O . GLU A 1 110 ? -5.167 -1.592 -21.711 1.00 86.12 110 GLU A O 1
ATOM 849 N N . LEU A 1 111 ? -5.058 -2.831 -19.839 1.00 87.44 111 LEU A N 1
ATOM 850 C CA . LEU A 1 111 ? -3.710 -3.312 -20.098 1.00 87.44 111 LEU A CA 1
ATOM 851 C C . LEU A 1 111 ? -3.699 -4.271 -21.300 1.00 87.44 111 LEU A C 1
ATOM 853 O O . LEU A 1 111 ? -4.159 -5.409 -21.197 1.00 87.44 111 LEU A O 1
ATOM 857 N N . ASN A 1 112 ? -3.117 -3.843 -22.422 1.00 89.12 112 ASN A N 1
ATOM 858 C CA . ASN A 1 112 ? -2.790 -4.748 -23.521 1.00 89.12 112 ASN A CA 1
ATOM 859 C C . ASN A 1 112 ? -1.497 -5.505 -23.187 1.00 89.12 112 ASN A C 1
ATOM 861 O O . ASN A 1 112 ? -0.390 -5.022 -23.429 1.00 89.12 112 ASN A O 1
ATOM 865 N N . VAL A 1 113 ? -1.654 -6.689 -22.598 1.00 88.19 113 VAL A N 1
ATOM 866 C CA . VAL A 1 113 ? -0.540 -7.507 -22.103 1.00 88.19 113 VAL A CA 1
ATOM 867 C C . VAL A 1 113 ? 0.453 -7.863 -23.209 1.00 88.19 113 VAL A C 1
ATOM 869 O O . VAL A 1 113 ? 1.658 -7.843 -22.957 1.00 88.19 113 VAL A O 1
ATOM 872 N N . ASP A 1 114 ? -0.020 -8.129 -24.427 1.00 88.56 114 ASP A N 1
ATOM 873 C CA . ASP A 1 114 ? 0.838 -8.509 -25.553 1.00 88.56 114 ASP A CA 1
ATOM 874 C C . ASP A 1 114 ? 1.728 -7.343 -25.996 1.00 88.56 114 ASP A C 1
ATOM 876 O O . ASP A 1 114 ? 2.942 -7.510 -26.162 1.00 88.56 114 ASP A O 1
ATOM 880 N N . THR A 1 115 ? 1.150 -6.143 -26.118 1.00 90.00 115 THR A N 1
ATOM 881 C CA . THR A 1 115 ? 1.895 -4.922 -26.453 1.00 90.00 115 THR A CA 1
ATOM 882 C C . THR A 1 115 ? 2.922 -4.601 -25.375 1.00 90.00 115 THR A C 1
ATOM 884 O O . THR A 1 115 ? 4.107 -4.45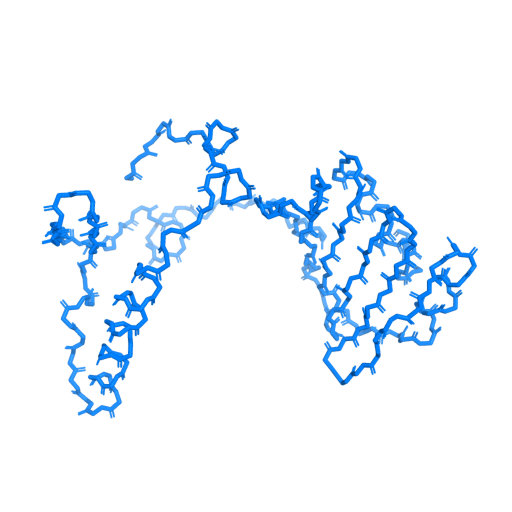2 -25.676 1.00 90.00 115 THR A O 1
ATOM 887 N N . VAL A 1 116 ? 2.492 -4.562 -24.110 1.00 91.94 116 VAL A N 1
ATOM 888 C CA . VAL A 1 116 ? 3.365 -4.230 -22.975 1.00 91.94 116 VAL A CA 1
ATOM 889 C C . VAL A 1 116 ? 4.507 -5.238 -22.859 1.00 91.94 116 VAL A C 1
ATOM 891 O O . VAL A 1 116 ? 5.659 -4.851 -22.688 1.00 91.94 116 VAL A O 1
ATOM 894 N N . THR A 1 117 ? 4.225 -6.532 -23.028 1.00 91.25 117 THR A N 1
ATOM 895 C CA . THR A 1 117 ? 5.243 -7.592 -23.006 1.00 91.25 117 THR A CA 1
ATOM 896 C C . THR A 1 117 ? 6.238 -7.463 -24.156 1.00 91.25 117 THR A C 1
ATOM 898 O O . THR A 1 117 ? 7.431 -7.698 -23.961 1.00 91.25 117 THR A O 1
ATOM 901 N N . SER A 1 118 ? 5.774 -7.094 -25.350 1.00 91.88 118 SER A N 1
ATOM 902 C CA . SER A 1 118 ? 6.642 -6.924 -26.519 1.00 91.88 118 SER A CA 1
ATOM 903 C C . SER A 1 118 ? 7.619 -5.764 -26.313 1.00 91.88 118 SER A C 1
ATOM 905 O O . SER A 1 118 ? 8.830 -5.964 -26.407 1.00 91.88 118 SER A O 1
ATOM 907 N N . VAL A 1 119 ? 7.113 -4.596 -25.902 1.00 93.00 119 VAL A N 1
ATOM 908 C CA . VAL A 1 119 ? 7.946 -3.420 -25.594 1.00 93.00 119 VAL A CA 1
ATOM 909 C C . VAL A 1 119 ? 8.898 -3.698 -24.433 1.00 93.00 119 VAL A C 1
ATOM 911 O O . VAL A 1 119 ? 10.073 -3.332 -24.473 1.00 93.00 119 VAL A O 1
ATOM 914 N N . ALA A 1 120 ? 8.424 -4.390 -23.400 1.00 92.31 120 ALA A N 1
ATOM 915 C CA . ALA A 1 120 ? 9.246 -4.773 -22.263 1.00 92.31 120 ALA A CA 1
ATOM 916 C C . ALA A 1 120 ? 10.437 -5.645 -22.684 1.00 92.31 120 ALA A C 1
ATOM 918 O O . ALA A 1 120 ? 11.568 -5.369 -22.279 1.00 92.31 120 ALA A O 1
ATOM 919 N N . LYS A 1 121 ? 10.217 -6.647 -23.544 1.00 92.62 121 LYS A N 1
ATOM 920 C CA . LYS A 1 121 ? 11.291 -7.503 -24.074 1.00 92.62 121 LYS A CA 1
ATOM 921 C C . LYS A 1 121 ? 12.316 -6.709 -24.882 1.00 92.62 121 LYS A C 1
ATOM 923 O O . LYS A 1 121 ? 13.511 -6.924 -24.696 1.00 92.62 121 LYS A O 1
ATOM 928 N N . GLU A 1 122 ? 11.881 -5.763 -25.717 1.00 92.62 122 GLU A N 1
ATOM 929 C CA . GLU A 1 122 ? 12.790 -4.860 -26.447 1.00 92.62 122 GLU A CA 1
ATOM 930 C C . GLU A 1 122 ? 13.651 -4.008 -25.504 1.00 92.62 122 GLU A C 1
ATOM 932 O O . GLU A 1 122 ? 14.812 -3.720 -25.792 1.00 92.62 122 GLU A O 1
ATOM 937 N N . LYS A 1 123 ? 13.104 -3.642 -24.340 1.00 90.19 123 LYS A N 1
ATOM 938 C CA . LYS A 1 123 ? 13.806 -2.918 -23.271 1.00 90.19 123 LYS A CA 1
ATOM 939 C 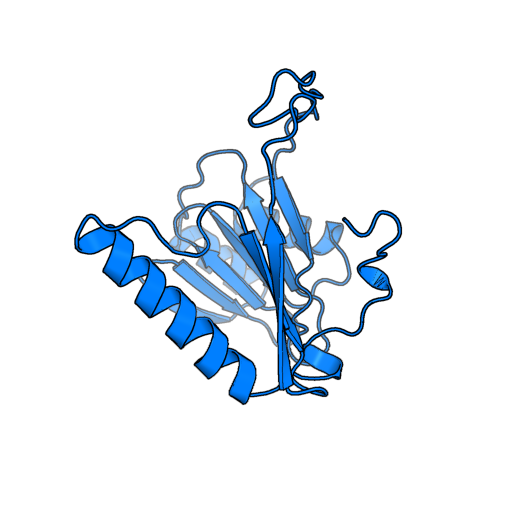C . LYS A 1 123 ? 14.618 -3.829 -22.339 1.00 90.19 123 LYS A C 1
ATOM 941 O O . LYS A 1 123 ? 15.181 -3.342 -21.361 1.00 90.19 123 LYS A O 1
ATOM 946 N N . GLY A 1 124 ? 14.699 -5.129 -22.629 1.00 93.88 124 GLY A N 1
ATOM 947 C CA . GLY A 1 124 ? 15.478 -6.099 -21.858 1.00 93.88 124 GLY A CA 1
ATOM 948 C C . GLY A 1 124 ? 14.795 -6.610 -20.586 1.00 93.88 124 GLY A C 1
ATOM 949 O O . GLY A 1 124 ? 15.464 -7.203 -19.740 1.00 93.88 124 GLY A O 1
ATOM 950 N N . PHE A 1 125 ? 13.486 -6.393 -20.428 1.00 95.88 125 PHE A N 1
ATOM 951 C CA . PHE A 1 125 ? 12.717 -6.972 -19.330 1.00 95.88 125 PHE A CA 1
ATOM 952 C C . PHE A 1 125 ? 12.368 -8.437 -19.609 1.00 95.88 125 PHE A C 1
ATOM 954 O O . PHE A 1 125 ? 11.974 -8.823 -20.711 1.00 95.88 125 PHE A O 1
ATOM 961 N N . LEU A 1 126 ? 12.448 -9.245 -18.558 1.00 94.19 126 LEU A N 1
ATOM 962 C CA . LEU A 1 126 ? 11.924 -10.599 -18.491 1.00 94.19 126 LEU A CA 1
ATOM 963 C C . LEU A 1 126 ? 10.550 -10.561 -17.823 1.00 94.19 126 LEU A C 1
ATOM 965 O O . LEU A 1 126 ? 10.383 -9.924 -16.783 1.00 94.19 126 LEU A O 1
ATOM 969 N N . VAL A 1 127 ? 9.571 -11.251 -18.407 1.00 91.94 127 VAL A N 1
ATOM 970 C CA . VAL A 1 127 ? 8.258 -11.443 -17.777 1.00 91.94 127 VAL A CA 1
ATOM 971 C C . VAL A 1 127 ? 8.399 -12.505 -16.693 1.00 91.94 127 VAL A C 1
ATOM 973 O O . VAL A 1 127 ? 8.785 -13.634 -16.988 1.00 91.94 127 VAL A O 1
ATOM 976 N N . GLU A 1 128 ? 8.106 -12.140 -15.447 1.00 87.94 128 GLU A N 1
ATOM 977 C CA . GLU A 1 128 ? 8.141 -13.063 -14.306 1.00 87.94 128 GLU A CA 1
ATOM 978 C C . GLU A 1 128 ? 6.780 -13.708 -14.057 1.00 87.94 128 GLU A C 1
ATOM 980 O O . GLU A 1 128 ? 6.707 -14.883 -13.706 1.00 87.94 128 GLU A O 1
ATOM 985 N N . ASN A 1 129 ? 5.701 -12.940 -14.218 1.00 81.81 129 ASN A N 1
ATOM 986 C CA . ASN A 1 129 ? 4.351 -13.413 -13.947 1.00 81.81 129 ASN A CA 1
ATOM 987 C C . ASN A 1 129 ? 3.343 -12.717 -14.861 1.00 81.81 129 ASN A C 1
ATOM 989 O O . ASN A 1 129 ? 3.392 -11.501 -15.037 1.00 81.81 129 ASN A O 1
ATOM 993 N N . GLN A 1 130 ? 2.411 -13.492 -15.400 1.00 84.00 130 GLN A N 1
ATOM 994 C CA . GLN A 1 130 ? 1.258 -13.015 -16.144 1.00 84.00 130 GLN A CA 1
ATOM 995 C C . GLN A 1 130 ? 0.028 -13.764 -15.631 1.00 84.00 130 GLN A C 1
ATOM 997 O O . GLN A 1 130 ? -0.038 -14.989 -15.725 1.00 84.00 130 GLN A O 1
ATOM 1002 N N . GLY A 1 131 ? -0.947 -13.027 -15.102 1.00 81.06 131 GLY A N 1
ATOM 1003 C CA . GLY A 1 131 ? -2.200 -13.589 -14.609 1.00 81.06 131 GLY A CA 1
ATOM 1004 C C . GLY A 1 131 ? -3.376 -12.638 -14.803 1.00 81.06 131 GLY A C 1
ATOM 1005 O O . GLY A 1 131 ? -3.222 -11.513 -15.272 1.00 81.06 131 GLY A O 1
ATOM 1006 N N . ASP A 1 132 ? -4.567 -13.073 -14.396 1.00 81.44 132 ASP A N 1
ATOM 1007 C CA . ASP A 1 132 ? -5.813 -12.329 -14.641 1.00 81.44 132 ASP A CA 1
ATOM 1008 C C . ASP A 1 132 ? -5.862 -10.947 -13.975 1.00 81.44 132 ASP A C 1
ATOM 1010 O O . ASP A 1 132 ? -6.632 -10.078 -14.392 1.00 81.44 132 ASP A O 1
ATOM 1014 N N . LEU A 1 133 ? -5.063 -10.743 -12.925 1.00 83.62 133 LEU A N 1
ATOM 1015 C CA . LEU A 1 133 ? -5.023 -9.506 -12.146 1.00 83.62 133 LEU A CA 1
ATOM 1016 C C . LEU A 1 133 ? -3.922 -8.538 -12.597 1.00 83.62 133 LEU A C 1
ATOM 1018 O O . LEU A 1 133 ? -3.994 -7.357 -12.249 1.00 83.62 133 LEU A O 1
ATOM 1022 N N . GLY A 1 134 ? -2.937 -8.992 -13.379 1.00 89.31 134 GLY A N 1
ATOM 1023 C CA . GLY A 1 134 ? -1.793 -8.159 -13.730 1.00 89.31 134 GLY A CA 1
ATOM 1024 C C . GLY A 1 134 ? -0.627 -8.869 -14.420 1.00 89.31 134 GLY A C 1
ATOM 1025 O O . GLY A 1 134 ? -0.654 -10.071 -14.687 1.00 89.31 134 GLY A O 1
ATOM 1026 N N . LEU A 1 135 ? 0.412 -8.082 -14.692 1.00 94.00 135 LEU A N 1
ATOM 1027 C CA . LEU A 1 135 ? 1.641 -8.460 -15.385 1.00 94.00 135 LEU A CA 1
ATOM 1028 C C . LEU A 1 135 ? 2.846 -7.931 -14.603 1.00 94.00 135 LEU A C 1
ATOM 1030 O O . LEU A 1 135 ? 2.968 -6.723 -14.401 1.00 94.00 135 LEU A O 1
ATOM 1034 N N . SER A 1 136 ? 3.759 -8.820 -14.221 1.00 94.81 136 SER A N 1
ATOM 1035 C CA . SER A 1 136 ? 5.012 -8.478 -13.547 1.00 94.81 136 SER A CA 1
ATOM 1036 C C . SER A 1 136 ? 6.210 -8.812 -14.423 1.00 94.81 136 SER A C 1
ATOM 1038 O O . SER A 1 136 ? 6.317 -9.899 -14.997 1.00 94.81 136 SER A O 1
ATOM 1040 N N . MET A 1 137 ? 7.136 -7.867 -14.502 1.00 95.62 137 MET A N 1
ATOM 1041 C CA . MET A 1 137 ? 8.313 -7.932 -15.356 1.00 95.62 137 MET A CA 1
ATOM 1042 C C . MET A 1 137 ? 9.502 -7.235 -14.705 1.00 95.62 137 MET A C 1
ATOM 1044 O O . MET A 1 137 ? 9.335 -6.301 -13.919 1.00 95.62 137 MET A O 1
ATOM 1048 N N . ARG A 1 138 ? 10.722 -7.656 -15.044 1.00 95.25 138 ARG A N 1
ATOM 1049 C CA . ARG A 1 138 ? 11.937 -7.068 -14.468 1.00 95.25 138 ARG A CA 1
ATOM 1050 C C . ARG A 1 138 ? 13.150 -7.094 -15.379 1.00 95.25 138 ARG A C 1
ATOM 1052 O O . ARG A 1 138 ? 13.278 -7.956 -16.239 1.00 95.25 138 ARG A O 1
ATOM 1059 N N . THR A 1 139 ? 14.101 -6.231 -15.066 1.00 94.81 139 THR A N 1
ATOM 1060 C CA . THR A 1 139 ? 15.516 -6.384 -15.402 1.00 94.81 139 THR A CA 1
ATOM 1061 C C . THR A 1 139 ? 16.303 -6.729 -14.124 1.00 94.81 139 THR A C 1
ATOM 1063 O O . THR A 1 139 ? 15.728 -7.047 -13.074 1.00 94.81 139 THR A O 1
ATOM 1066 N N . ASN A 1 140 ? 17.635 -6.664 -14.185 1.00 90.12 140 ASN A N 1
ATOM 1067 C CA . ASN A 1 140 ? 18.476 -6.731 -12.984 1.00 90.12 140 ASN A CA 1
ATOM 1068 C C . ASN A 1 140 ? 18.221 -5.538 -12.046 1.00 90.12 140 ASN A C 1
ATOM 1070 O O . ASN A 1 140 ? 18.247 -5.674 -10.817 1.00 90.12 140 ASN A O 1
ATOM 1074 N N . ASP A 1 141 ? 17.918 -4.378 -12.631 1.00 91.19 141 ASP A N 1
ATOM 1075 C CA . ASP A 1 141 ? 17.869 -3.108 -11.918 1.00 91.19 141 ASP A CA 1
ATOM 1076 C C . ASP A 1 141 ? 16.453 -2.610 -11.652 1.00 91.19 141 ASP A C 1
ATOM 1078 O O . ASP A 1 141 ? 16.208 -2.053 -10.582 1.00 91.19 141 ASP A O 1
ATOM 1082 N N . LEU A 1 142 ? 15.518 -2.910 -12.548 1.00 94.81 142 LEU A N 1
ATOM 1083 C CA . LEU A 1 142 ? 14.152 -2.405 -12.518 1.00 94.81 142 LEU A CA 1
ATOM 1084 C C . LEU A 1 142 ? 13.153 -3.550 -12.363 1.00 94.81 142 LEU A C 1
ATOM 1086 O O . LEU A 1 142 ? 13.367 -4.633 -12.902 1.00 94.81 142 LEU A O 1
ATOM 1090 N N . SER A 1 143 ? 12.031 -3.312 -11.693 1.00 95.06 143 SER A N 1
ATOM 1091 C CA . SER A 1 143 ? 10.863 -4.195 -11.799 1.00 95.06 143 SER A CA 1
ATOM 1092 C C . SER A 1 143 ? 9.586 -3.387 -11.907 1.00 95.06 143 SER A C 1
ATOM 1094 O O . SER A 1 143 ? 9.430 -2.390 -11.209 1.00 95.06 143 SER A O 1
ATOM 1096 N N . VAL A 1 144 ? 8.667 -3.842 -12.748 1.00 96.19 144 VAL A N 1
ATOM 1097 C CA . VAL A 1 144 ? 7.371 -3.210 -12.976 1.00 96.19 144 VAL A CA 1
ATOM 1098 C C . VAL A 1 144 ? 6.288 -4.260 -12.816 1.00 96.19 144 VAL A C 1
ATOM 1100 O O . VAL A 1 144 ? 6.357 -5.324 -13.426 1.00 96.19 144 VAL A O 1
ATOM 1103 N N . SER A 1 145 ? 5.296 -3.970 -11.980 1.00 95.50 145 SER A N 1
ATOM 1104 C CA . SER A 1 145 ? 4.095 -4.793 -11.835 1.00 95.50 145 SER A CA 1
ATOM 1105 C C . SER A 1 145 ? 2.871 -3.963 -12.171 1.00 95.50 145 SER A C 1
ATOM 1107 O O . SER A 1 145 ? 2.489 -3.099 -11.387 1.00 95.50 145 SER A O 1
ATOM 1109 N N . PHE A 1 146 ? 2.280 -4.222 -13.334 1.00 95.69 146 PHE A N 1
ATOM 1110 C CA . PHE A 1 146 ? 1.025 -3.624 -13.767 1.00 95.69 146 PHE A CA 1
ATOM 1111 C C . PHE A 1 146 ? -0.160 -4.425 -13.245 1.00 95.69 146 PHE A C 1
ATOM 1113 O O . PHE A 1 146 ? -0.211 -5.645 -13.384 1.00 95.69 146 PHE A O 1
ATOM 1120 N N . MET A 1 147 ? -1.155 -3.722 -12.730 1.00 93.88 147 MET A N 1
ATOM 1121 C CA . MET A 1 147 ? -2.487 -4.244 -12.469 1.00 93.88 147 MET A CA 1
ATOM 1122 C C . MET A 1 147 ? -3.335 -4.131 -13.738 1.00 93.88 147 MET A C 1
ATOM 1124 O O . MET A 1 147 ? -3.110 -3.263 -14.583 1.00 93.88 147 MET A O 1
ATOM 1128 N N . LYS A 1 148 ? -4.378 -4.959 -13.854 1.00 88.56 148 LYS A N 1
ATOM 1129 C CA . LYS A 1 148 ? -5.278 -5.002 -15.025 1.00 88.56 148 LYS A CA 1
ATOM 1130 C C . LYS A 1 148 ? -5.829 -3.633 -15.461 1.00 88.56 148 LYS A C 1
ATOM 1132 O O . LYS A 1 148 ? -6.074 -3.426 -16.645 1.00 88.56 148 LYS A O 1
ATOM 1137 N N . ARG A 1 149 ? -6.034 -2.718 -14.505 1.00 89.88 149 ARG A N 1
ATOM 1138 C CA . ARG A 1 149 ? -6.593 -1.370 -14.722 1.00 89.88 149 ARG A CA 1
ATOM 1139 C C . ARG A 1 149 ? -5.542 -0.261 -14.875 1.00 89.88 149 ARG A C 1
ATOM 1141 O O . ARG A 1 149 ? -5.867 0.912 -14.736 1.00 89.88 149 ARG A O 1
ATOM 1148 N N . GLY A 1 150 ? -4.286 -0.627 -15.114 1.00 90.94 150 GLY A N 1
ATOM 1149 C CA . GLY A 1 150 ? -3.201 0.304 -15.417 1.00 90.94 150 GLY A CA 1
ATOM 1150 C C . GLY A 1 150 ? -2.403 0.804 -14.224 1.00 90.94 150 GLY A C 1
ATOM 1151 O O . GLY A 1 150 ? -1.282 1.238 -14.441 1.00 90.94 150 GLY A O 1
ATOM 1152 N N . SER A 1 151 ? -2.890 0.699 -12.982 1.00 94.50 151 SER A N 1
ATOM 1153 C CA . SER A 1 151 ? -2.036 0.992 -11.822 1.00 94.50 151 SER A CA 1
ATOM 1154 C C . SER A 1 151 ? -0.768 0.140 -11.859 1.00 94.50 151 SER A C 1
ATOM 1156 O O . SER A 1 151 ? -0.832 -1.038 -12.210 1.00 94.50 151 SER A O 1
ATOM 1158 N N . ALA A 1 152 ? 0.371 0.710 -11.486 1.00 95.81 152 ALA A N 1
ATOM 1159 C CA . ALA A 1 152 ? 1.653 0.028 -11.545 1.00 95.81 152 ALA A CA 1
ATOM 1160 C C . ALA A 1 152 ? 2.505 0.297 -10.310 1.00 95.81 152 ALA A C 1
ATOM 1162 O O . ALA A 1 152 ? 2.526 1.409 -9.791 1.00 95.81 152 ALA A O 1
ATOM 1163 N N . VAL A 1 153 ? 3.263 -0.713 -9.893 1.00 95.44 153 VAL A N 1
ATOM 1164 C CA . VAL A 1 153 ? 4.365 -0.549 -8.941 1.00 95.44 153 VAL A CA 1
ATOM 1165 C C . VAL A 1 153 ? 5.676 -0.635 -9.711 1.00 95.44 153 VAL A C 1
ATOM 1167 O O . VAL A 1 153 ? 5.948 -1.648 -10.359 1.00 95.44 153 VAL A O 1
ATOM 1170 N N . VAL A 1 154 ? 6.480 0.424 -9.641 1.00 96.12 154 VAL A N 1
ATOM 1171 C CA . VAL A 1 154 ? 7.743 0.588 -10.366 1.00 96.12 154 VAL A CA 1
ATOM 1172 C C . VAL A 1 154 ? 8.891 0.684 -9.361 1.00 96.12 154 VAL A C 1
ATOM 1174 O O . VAL A 1 154 ? 8.991 1.640 -8.600 1.00 96.12 154 VAL A O 1
ATOM 1177 N N . VAL A 1 155 ? 9.774 -0.308 -9.359 1.00 95.00 155 VAL A N 1
ATOM 1178 C CA . VAL A 1 155 ? 10.922 -0.419 -8.447 1.00 95.00 155 VAL A CA 1
ATOM 1179 C C . VAL A 1 155 ? 12.209 -0.140 -9.206 1.00 95.00 155 VAL A C 1
ATOM 1181 O O . VAL A 1 155 ? 12.419 -0.700 -10.283 1.00 95.00 155 VAL A O 1
ATOM 1184 N N . GLY A 1 156 ? 13.100 0.657 -8.618 1.00 93.56 156 GLY A N 1
ATOM 1185 C CA . GLY A 1 156 ? 14.423 0.954 -9.168 1.00 93.56 156 GLY A CA 1
ATOM 1186 C C . GLY A 1 156 ? 14.624 2.291 -9.893 1.00 93.56 156 GLY A C 1
ATOM 1187 O O . GLY A 1 156 ? 15.797 2.639 -10.031 1.00 93.56 156 GLY A O 1
ATOM 1188 N N . PRO A 1 157 ? 13.598 3.067 -10.314 1.00 95.44 157 PRO A N 1
ATOM 1189 C CA . PRO A 1 157 ? 13.828 4.411 -10.836 1.00 95.44 157 PRO A CA 1
ATOM 1190 C C . PRO A 1 157 ? 14.569 5.296 -9.836 1.00 95.44 157 PRO A C 1
ATOM 1192 O O . PRO A 1 157 ? 14.390 5.179 -8.620 1.00 95.44 157 PRO A O 1
ATOM 1195 N N . LYS A 1 158 ? 15.386 6.211 -10.353 1.00 92.00 158 LYS A N 1
ATOM 1196 C CA . LYS A 1 158 ? 16.121 7.190 -9.550 1.00 92.00 158 LYS A CA 1
ATOM 1197 C C . LYS A 1 158 ? 15.202 8.246 -8.976 1.00 92.00 158 LYS A C 1
ATOM 1199 O O . LYS A 1 158 ? 15.469 8.710 -7.872 1.00 92.00 158 LYS A O 1
ATOM 1204 N N . ASP A 1 159 ? 14.160 8.614 -9.711 1.00 91.81 159 ASP A N 1
ATOM 1205 C CA . ASP A 1 159 ? 13.205 9.660 -9.373 1.00 91.81 159 ASP A CA 1
ATOM 1206 C C . ASP A 1 159 ? 11.838 9.416 -10.033 1.00 91.81 159 ASP A C 1
ATOM 1208 O O . ASP A 1 159 ? 11.639 8.474 -10.807 1.00 91.81 159 ASP A O 1
ATOM 1212 N N . GLU A 1 160 ? 10.891 10.290 -9.702 1.00 92.25 160 GLU A N 1
ATOM 1213 C CA . GLU A 1 160 ? 9.526 10.275 -10.222 1.00 92.25 160 GLU A CA 1
ATOM 1214 C C . GLU A 1 160 ? 9.462 10.403 -11.749 1.00 92.25 160 GLU A C 1
ATOM 1216 O O . GLU A 1 160 ? 8.641 9.755 -12.400 1.00 92.25 160 GLU A O 1
ATOM 1221 N N . SER A 1 161 ? 10.345 11.213 -12.341 1.00 94.25 161 SER A N 1
ATOM 1222 C CA . SER A 1 161 ? 10.348 11.466 -13.785 1.00 94.25 161 SER A CA 1
ATOM 1223 C C . SER A 1 161 ? 10.767 10.217 -14.558 1.00 94.25 161 SER A C 1
ATOM 1225 O O . SER A 1 161 ? 10.151 9.873 -15.569 1.00 94.25 161 SER A O 1
ATOM 1227 N N . GLU A 1 162 ? 11.773 9.495 -14.063 1.00 95.38 162 GLU A N 1
ATOM 1228 C CA . GLU A 1 162 ? 12.179 8.204 -14.616 1.00 95.38 162 GLU A CA 1
ATOM 1229 C C . GLU A 1 162 ? 11.075 7.149 -14.453 1.00 95.38 162 GLU A C 1
ATOM 1231 O O . GLU A 1 162 ? 10.804 6.403 -15.398 1.00 95.38 162 GLU A O 1
ATOM 1236 N N . ALA A 1 163 ? 10.387 7.119 -13.304 1.00 95.69 163 ALA A N 1
ATOM 1237 C CA . ALA A 1 163 ? 9.277 6.196 -13.067 1.00 95.69 163 ALA A CA 1
ATOM 1238 C C . ALA A 1 163 ? 8.120 6.417 -14.060 1.00 95.69 163 ALA A C 1
ATOM 1240 O O . ALA A 1 163 ? 7.639 5.460 -14.674 1.00 95.69 163 ALA A O 1
ATOM 1241 N N . ILE A 1 164 ? 7.722 7.676 -14.276 1.00 95.06 164 ILE A N 1
ATOM 1242 C CA . ILE A 1 164 ? 6.668 8.055 -15.231 1.00 95.06 164 ILE A CA 1
ATOM 1243 C C . ILE A 1 164 ? 7.088 7.731 -16.666 1.00 95.06 164 ILE A C 1
ATOM 1245 O O . ILE A 1 164 ? 6.306 7.154 -17.421 1.00 95.06 164 ILE A O 1
ATOM 1249 N N . SER A 1 165 ? 8.319 8.078 -17.046 1.00 95.19 165 SER A N 1
ATOM 1250 C CA . SER A 1 165 ? 8.843 7.816 -18.390 1.00 95.19 165 SER A CA 1
ATOM 1251 C C . SER A 1 165 ? 8.849 6.320 -18.709 1.00 95.19 165 SER A C 1
ATOM 1253 O O . SER A 1 165 ? 8.390 5.906 -19.778 1.00 95.19 165 SER A O 1
ATOM 1255 N N . LEU A 1 166 ? 9.290 5.490 -17.757 1.00 95.44 166 LEU A N 1
ATOM 1256 C CA . LEU A 1 166 ? 9.274 4.037 -17.897 1.00 95.44 166 LEU A CA 1
ATOM 1257 C C . LEU A 1 166 ? 7.845 3.494 -18.017 1.00 95.44 166 LEU A C 1
ATOM 1259 O O . LEU A 1 166 ? 7.571 2.695 -18.911 1.00 95.44 166 LEU A O 1
ATOM 1263 N N . TYR A 1 167 ? 6.933 3.953 -17.158 1.00 95.38 167 TYR A N 1
ATOM 1264 C CA . TYR A 1 167 ? 5.521 3.570 -17.188 1.00 95.38 167 TYR A CA 1
ATOM 1265 C C . TYR A 1 167 ? 4.863 3.877 -18.538 1.00 95.38 167 TYR A C 1
ATOM 1267 O O . TYR A 1 167 ? 4.303 2.981 -19.173 1.00 95.38 167 TYR A O 1
ATOM 1275 N N . LYS A 1 168 ? 4.992 5.122 -19.010 1.00 93.56 168 LYS A N 1
ATOM 1276 C CA . LYS A 1 168 ? 4.435 5.582 -20.289 1.00 93.56 168 LYS A CA 1
ATOM 1277 C C . LYS A 1 168 ? 5.024 4.813 -21.472 1.00 93.56 168 LYS A C 1
ATOM 1279 O O . LYS A 1 168 ? 4.285 4.313 -22.319 1.00 93.56 168 LYS A O 1
ATOM 1284 N N . THR A 1 169 ? 6.345 4.618 -21.462 1.00 93.62 169 THR A N 1
ATOM 1285 C CA . THR A 1 169 ? 7.055 3.827 -22.477 1.00 93.62 169 THR A CA 1
ATOM 1286 C C . THR A 1 169 ? 6.513 2.402 -22.557 1.00 93.62 169 THR A C 1
ATOM 1288 O O . THR A 1 169 ? 6.212 1.931 -23.650 1.00 93.62 169 THR A O 1
ATOM 1291 N N . LEU A 1 170 ? 6.363 1.712 -21.421 1.00 93.19 170 LEU A N 1
ATOM 1292 C CA . LEU A 1 170 ? 5.886 0.326 -21.392 1.00 93.19 170 LEU A CA 1
ATOM 1293 C C . LEU A 1 170 ? 4.428 0.198 -21.845 1.00 93.19 170 LEU A C 1
ATOM 1295 O O . LEU A 1 170 ? 4.084 -0.777 -22.507 1.00 93.19 170 LEU A O 1
ATOM 1299 N N . LEU A 1 171 ? 3.591 1.196 -21.557 1.00 90.62 171 LEU A N 1
ATOM 1300 C CA . LEU A 1 171 ? 2.219 1.266 -22.063 1.00 90.62 171 LEU A CA 1
ATOM 1301 C C . LEU A 1 171 ? 2.118 1.731 -23.526 1.00 90.62 171 LEU A C 1
ATOM 1303 O O . LEU A 1 171 ? 1.023 1.719 -24.081 1.00 90.62 171 LEU A O 1
ATOM 1307 N N . SER A 1 172 ? 3.232 2.104 -24.169 1.00 83.69 172 SER A N 1
ATOM 1308 C CA . SER A 1 172 ? 3.255 2.690 -25.520 1.00 83.69 172 SER A CA 1
ATOM 1309 C C . SER A 1 172 ? 2.395 3.953 -25.660 1.00 83.69 172 SER A C 1
ATOM 1311 O O . SER A 1 172 ? 1.820 4.204 -26.718 1.00 83.69 172 SER A O 1
ATOM 1313 N N . VAL A 1 173 ? 2.300 4.750 -24.595 1.00 67.88 173 VAL A N 1
ATOM 1314 C CA . VAL A 1 173 ? 1.584 6.033 -24.585 1.00 67.88 173 VAL A CA 1
ATOM 1315 C C . VAL A 1 173 ? 2.591 7.167 -24.407 1.00 67.88 173 VAL A C 1
ATOM 1317 O O . VAL A 1 173 ? 3.520 7.051 -23.610 1.00 67.88 173 VAL A O 1
ATOM 1320 N N . SER A 1 174 ? 2.445 8.237 -25.190 1.00 47.09 174 SER A N 1
ATOM 1321 C CA . SER A 1 174 ? 3.278 9.450 -25.128 1.00 47.09 174 SER A CA 1
ATOM 1322 C C . SER A 1 174 ? 2.726 10.452 -24.122 1.00 47.09 174 SER A C 1
ATOM 1324 O O . SER A 1 174 ? 1.537 10.798 -24.289 1.00 47.09 174 SER A O 1
#